Protein AF-0000000079912744 (afdb_homodimer)

Radius of gyration: 18.53 Å; Cα contacts (8 Å, |Δi|>4): 134; chains: 2; bounding box: 30×64×40 Å

pLDDT: mean 87.97, std 18.58, range [31.67, 98.81]

Solvent-accessible surface area (backbone atoms only — not comparable to full-atom values): 8428 Å² total; per-residue (Å²): 130,83,88,72,60,58,15,69,76,69,70,40,49,60,50,57,51,46,46,52,49,47,27,50,51,22,46,52,48,27,56,52,30,53,54,44,30,52,45,15,56,74,68,65,37,63,68,55,29,52,51,33,51,50,52,25,52,51,22,46,48,51,19,53,53,38,48,50,54,47,50,68,68,66,49,77,74,83,124,130,82,90,68,56,63,12,71,78,68,71,41,50,58,49,56,51,45,45,53,50,48,26,51,51,22,47,51,48,26,57,52,31,53,54,43,31,50,44,16,56,75,68,66,37,62,69,55,29,54,50,34,50,50,52,26,52,52,23,45,49,51,19,51,53,38,48,53,55,46,50,68,68,64,50,75,72,82,124

Nearest PDB structures (foldseek):
  8qhv-assembly1_0  TM=8.522E-01  e=2.609E+00  Synechocystis sp. PCC 6803
  6cnn-assembly1_A  TM=7.436E-01  e=1.924E+00  Homo sapiens
  6zw4-assembly1_A  TM=9.188E-01  e=3.760E+00  Nostoc punctiforme
  6zw6-assembly1_A  TM=5.575E-01  e=2.773E+00  Nostoc punctiforme
  8qhv-assembly1_0  TM=9.366E-01  e=2.335E+00  Synechocystis sp. PCC 6803

Structure (mmCIF, N/CA/C/O backbone):
data_AF-0000000079912744-model_v1
#
loop_
_entity.id
_entity.type
_entity.pdbx_description
1 polymer Ferritin
#
loop_
_atom_site.group_PDB
_atom_site.id
_atom_site.type_symbol
_atom_site.label_atom_id
_atom_site.label_alt_id
_atom_site.label_comp_id
_atom_site.label_asym_id
_atom_site.label_entity_id
_atom_site.label_seq_id
_atom_site.pdbx_PDB_ins_code
_atom_site.Cartn_x
_atom_site.Cartn_y
_atom_site.Cartn_z
_atom_site.occupancy
_atom_site.B_iso_or_equiv
_atom_site.auth_seq_id
_atom_site.auth_comp_id
_atom_site.auth_asym_id
_atom_site.auth_atom_id
_atom_site.pdbx_PDB_model_num
ATOM 1 N N . MET A 1 1 ? -10.516 5.578 25.094 1 31.75 1 MET A N 1
ATOM 2 C CA . MET A 1 1 ? -9.133 5.836 24.703 1 31.75 1 MET A CA 1
ATOM 3 C C . MET A 1 1 ? -9.055 7.008 23.734 1 31.75 1 MET A C 1
ATOM 5 O O . MET A 1 1 ? -9.758 7.023 22.719 1 31.75 1 MET A O 1
ATOM 9 N N . SER A 1 2 ? -8.906 8.297 24.078 1 34.12 2 SER A N 1
ATOM 10 C CA . SER A 1 2 ? -9.016 9.562 23.375 1 34.12 2 SER A CA 1
ATOM 11 C C . SER A 1 2 ? -8.289 9.516 22.031 1 34.12 2 SER A C 1
ATOM 13 O O . SER A 1 2 ? -7.152 9.047 21.953 1 34.12 2 SER A O 1
ATOM 15 N N . ASP A 1 3 ? -8.773 9.172 21 1 39.09 3 ASP A N 1
ATOM 16 C CA . ASP A 1 3 ? -8.453 9.148 19.578 1 39.09 3 ASP A CA 1
ATOM 17 C C . ASP A 1 3 ? -7.406 10.211 19.234 1 39.09 3 ASP A C 1
ATOM 19 O O . ASP A 1 3 ? -7.094 10.43 18.062 1 39.09 3 ASP A O 1
ATOM 23 N N . GLN A 1 4 ? -7.211 11.297 20.047 1 41.53 4 GLN A N 1
ATOM 24 C CA . GLN A 1 4 ? -6.535 12.586 20.109 1 41.53 4 GLN A CA 1
ATOM 25 C C . GLN A 1 4 ? -5.043 12.438 19.828 1 41.53 4 GLN A C 1
ATOM 27 O O . GLN A 1 4 ? -4.531 11.32 19.734 1 41.53 4 GLN A O 1
ATOM 32 N N . GLU A 1 5 ? -3.92 13.156 20.75 1 45.78 5 GLU A N 1
ATOM 33 C CA . GLU A 1 5 ? -2.797 14.094 20.734 1 45.78 5 GLU A CA 1
ATOM 34 C C . GLU A 1 5 ? -1.464 13.352 20.719 1 45.78 5 GLU A C 1
ATOM 36 O O . GLU A 1 5 ? -0.876 13.109 21.781 1 45.78 5 GLU A O 1
ATOM 41 N N . THR A 1 6 ? -1.546 12.164 20.016 1 51.44 6 THR A N 1
ATOM 42 C CA . THR A 1 6 ? -0.144 11.766 19.922 1 51.44 6 THR A CA 1
ATOM 43 C C . THR A 1 6 ? 0.746 12.984 19.688 1 51.44 6 THR A C 1
ATOM 45 O O . THR A 1 6 ? 1.963 12.914 19.875 1 51.44 6 THR A O 1
ATOM 48 N N . GLY A 1 7 ? 0.078 13.867 18.859 1 55.47 7 GLY A N 1
ATOM 49 C CA . GLY A 1 7 ? 0.812 15.117 18.734 1 55.47 7 GLY A CA 1
ATOM 50 C C . GLY A 1 7 ? 1.299 15.656 20.062 1 55.47 7 GLY A C 1
ATOM 51 O O . GLY A 1 7 ? 2.381 16.25 20.141 1 55.47 7 GLY A O 1
ATOM 52 N N . ALA A 1 8 ? 0.411 15.484 21.062 1 59.88 8 ALA A N 1
ATOM 53 C CA . ALA A 1 8 ? 0.779 16.109 22.328 1 59.88 8 ALA A CA 1
ATOM 54 C C . ALA A 1 8 ? 2.02 15.445 22.922 1 59.88 8 ALA A C 1
ATOM 56 O O . ALA A 1 8 ? 2.896 16.125 23.453 1 59.88 8 ALA A O 1
ATOM 57 N N . VAL A 1 9 ? 2.135 14.156 22.641 1 65.56 9 VAL A N 1
ATOM 58 C CA . VAL A 1 9 ? 3.24 13.461 23.297 1 65.56 9 VAL A CA 1
ATOM 59 C C . VAL A 1 9 ? 4.52 13.648 22.484 1 65.56 9 VAL A C 1
ATOM 61 O O . VAL A 1 9 ? 5.574 13.961 23.031 1 65.56 9 VAL A O 1
ATOM 64 N N . THR A 1 10 ? 4.32 13.734 21.188 1 71.75 10 THR A N 1
ATOM 65 C CA . THR A 1 10 ? 5.523 13.797 20.359 1 71.75 10 THR A CA 1
ATOM 66 C C . THR A 1 10 ? 5.699 15.195 19.781 1 71.75 10 THR A C 1
ATOM 68 O O . THR A 1 10 ? 6.758 15.516 19.234 1 71.75 10 THR A O 1
ATOM 71 N N . GLY A 1 11 ? 4.723 16.078 20.109 1 78.56 11 GLY A N 1
ATOM 72 C CA . GLY A 1 11 ? 4.777 17.391 19.469 1 78.56 11 GLY A CA 1
ATOM 73 C C . GLY A 1 11 ? 4.48 17.344 17.984 1 78.56 11 GLY A C 1
ATOM 74 O O . GLY A 1 11 ? 4.535 18.375 17.312 1 78.56 11 GLY A O 1
ATOM 75 N N . THR A 1 12 ? 4.316 16.188 17.453 1 84.12 12 THR A N 1
ATOM 76 C CA . THR A 1 12 ? 3.961 16.016 16.047 1 84.12 12 THR A CA 1
ATOM 77 C C . THR A 1 12 ? 2.445 15.969 15.867 1 84.12 12 THR A C 1
ATOM 79 O O . THR A 1 12 ? 1.764 15.195 16.547 1 84.12 12 THR A O 1
ATOM 82 N N . LYS A 1 13 ? 2.061 16.828 15.047 1 86.12 13 LYS A N 1
ATOM 83 C CA . LYS A 1 13 ? 0.625 16.859 14.781 1 86.12 13 LYS A CA 1
ATOM 84 C C . LYS A 1 13 ? 0.132 15.508 14.258 1 86.12 13 LYS A C 1
ATOM 86 O O . LYS A 1 13 ? 0.855 14.812 13.539 1 86.12 13 LYS A O 1
ATOM 91 N N . ASP A 1 14 ? -1.062 15.148 14.484 1 91.31 14 ASP A N 1
ATOM 92 C CA . ASP A 1 14 ? -1.667 13.883 14.078 1 91.31 14 ASP A CA 1
ATOM 93 C C . ASP A 1 14 ? -1.513 13.656 12.578 1 91.31 14 ASP A C 1
ATOM 95 O O . ASP A 1 14 ? -1.12 12.57 12.148 1 91.31 14 ASP A O 1
ATOM 99 N N . LYS A 1 15 ? -1.727 14.648 11.859 1 93.69 15 LYS A N 1
ATOM 100 C CA . LYS A 1 15 ? -1.666 14.508 10.414 1 93.69 15 LYS A CA 1
ATOM 101 C C . LYS A 1 15 ? -0.246 14.195 9.945 1 93.69 15 LYS A C 1
ATOM 103 O O . LYS A 1 15 ? -0.053 13.461 8.977 1 93.69 15 LYS A O 1
ATOM 108 N N . ASP A 1 16 ? 0.708 14.734 10.648 1 93.88 16 ASP A N 1
ATOM 109 C CA . ASP A 1 16 ? 2.09 14.461 10.266 1 93.88 16 ASP A CA 1
ATOM 110 C C . ASP A 1 16 ? 2.504 13.047 10.672 1 93.88 16 ASP A C 1
ATOM 112 O O . ASP A 1 16 ? 3.271 12.391 9.969 1 93.88 16 ASP A O 1
ATOM 116 N N . TYR A 1 17 ? 1.946 12.695 11.742 1 94 17 TYR A N 1
ATOM 117 C CA . TYR A 1 17 ? 2.18 11.32 12.148 1 94 17 TYR A CA 1
ATOM 118 C C . TYR A 1 17 ? 1.601 10.336 11.133 1 94 17 TYR A C 1
ATOM 120 O O . TYR A 1 17 ? 2.227 9.328 10.812 1 94 17 TYR A O 1
ATOM 128 N N . ASN A 1 18 ? 0.453 10.617 10.641 1 97.06 18 ASN A N 1
ATOM 129 C CA . ASN A 1 18 ? -0.165 9.789 9.602 1 97.06 18 ASN A CA 1
ATOM 130 C C . ASN A 1 18 ? 0.705 9.711 8.352 1 97.06 18 ASN A C 1
ATOM 132 O O . ASN A 1 18 ? 0.832 8.648 7.746 1 97.06 18 ASN A O 1
ATOM 136 N N . LEU A 1 19 ? 1.244 10.781 8.031 1 97.44 19 LEU A N 1
ATOM 137 C CA . LEU A 1 19 ? 2.102 10.836 6.848 1 97.44 19 LEU A CA 1
ATOM 138 C C . LEU A 1 19 ? 3.357 10 7.047 1 97.44 19 LEU A C 1
ATOM 140 O O . LEU A 1 19 ? 3.795 9.297 6.133 1 97.44 19 LEU A O 1
ATOM 144 N N . ILE A 1 20 ? 3.943 10.047 8.234 1 97.06 20 ILE A N 1
ATOM 145 C CA . ILE A 1 20 ? 5.109 9.234 8.555 1 97.06 20 ILE A CA 1
ATOM 146 C C . ILE A 1 20 ? 4.758 7.754 8.43 1 97.06 20 ILE A C 1
ATOM 148 O O . ILE A 1 20 ? 5.496 6.98 7.812 1 97.06 20 ILE A O 1
ATOM 152 N N . TRP A 1 21 ? 3.637 7.441 8.961 1 97.25 21 TRP A N 1
ATOM 153 C CA . TRP A 1 21 ? 3.178 6.059 8.875 1 97.25 21 TRP A CA 1
ATOM 154 C C . TRP A 1 21 ? 2.996 5.629 7.426 1 97.25 21 TRP A C 1
ATOM 156 O O . TRP A 1 21 ? 3.398 4.527 7.043 1 97.25 21 TRP A O 1
ATOM 166 N N . PHE A 1 22 ? 2.43 6.453 6.703 1 98.38 22 PHE A N 1
ATOM 167 C CA . PHE A 1 22 ? 2.191 6.137 5.297 1 98.38 22 PHE A CA 1
ATOM 168 C C . PHE A 1 22 ? 3.506 5.891 4.566 1 98.38 22 PHE A C 1
ATOM 170 O O . PHE A 1 22 ? 3.623 4.941 3.793 1 98.38 22 PHE A O 1
ATOM 177 N N . VAL A 1 23 ? 4.465 6.723 4.715 1 98.38 23 VAL A N 1
ATOM 178 C CA . VAL A 1 23 ? 5.762 6.59 4.062 1 98.38 23 VAL A CA 1
ATOM 179 C C . VAL A 1 23 ? 6.406 5.262 4.461 1 98.38 23 VAL A C 1
ATOM 181 O O . VAL A 1 23 ? 6.883 4.516 3.605 1 98.38 23 VAL A O 1
ATOM 184 N N . GLU A 1 24 ? 6.352 4.969 5.684 1 98.25 24 GLU A N 1
ATOM 185 C CA . GLU A 1 24 ? 6.902 3.705 6.16 1 98.25 24 GLU A CA 1
ATOM 186 C C . GLU A 1 24 ? 6.188 2.516 5.527 1 98.25 24 GLU A C 1
ATOM 188 O O . GLU A 1 24 ? 6.832 1.586 5.039 1 98.25 24 GLU A O 1
ATOM 193 N N . ALA A 1 25 ? 4.922 2.576 5.57 1 97.88 25 ALA A N 1
ATOM 194 C CA . ALA A 1 25 ? 4.125 1.488 5.008 1 97.88 25 ALA A CA 1
ATOM 195 C C . ALA A 1 25 ? 4.398 1.322 3.518 1 97.88 25 ALA A C 1
ATOM 197 O O . ALA A 1 25 ? 4.516 0.199 3.021 1 97.88 25 ALA A O 1
ATOM 198 N N . SER A 1 26 ? 4.438 2.404 2.766 1 98.38 26 SER A N 1
ATOM 199 C CA . SER A 1 26 ? 4.691 2.363 1.328 1 98.38 26 SER A CA 1
ATOM 200 C C . SER A 1 26 ? 6.035 1.711 1.022 1 98.38 26 SER A C 1
ATOM 202 O O . SER A 1 26 ? 6.121 0.825 0.17 1 98.38 26 SER A O 1
ATOM 204 N N . LEU A 1 27 ? 7.09 2.064 1.74 1 97.81 27 LEU A N 1
ATOM 205 C CA . LEU A 1 27 ? 8.438 1.55 1.509 1 97.81 27 LEU A CA 1
ATOM 206 C C . LEU A 1 27 ? 8.547 0.097 1.959 1 97.81 27 LEU A C 1
ATOM 208 O O . LEU A 1 27 ? 9.18 -0.721 1.283 1 97.81 27 LEU A O 1
ATOM 212 N N . SER A 1 28 ? 7.926 -0.23 3.039 1 98 28 SER A N 1
ATOM 213 C CA . SER A 1 28 ? 7.863 -1.614 3.498 1 98 28 SER A CA 1
ATOM 214 C C . SER A 1 28 ? 7.152 -2.502 2.482 1 98 28 SER A C 1
ATOM 216 O O . SER A 1 28 ? 7.586 -3.625 2.221 1 98 28 SER A O 1
ATOM 218 N N . ASN A 1 29 ? 6.09 -2 1.969 1 98.12 29 ASN A N 1
ATOM 219 C CA . ASN A 1 29 ? 5.355 -2.732 0.94 1 98.12 29 ASN A CA 1
ATOM 220 C C . ASN A 1 29 ? 6.223 -2.98 -0.292 1 98.12 29 ASN A C 1
ATOM 222 O O . ASN A 1 29 ? 6.227 -4.086 -0.84 1 98.12 29 ASN A O 1
ATOM 226 N N . ALA A 1 30 ? 6.949 -1.985 -0.751 1 98.06 30 ALA A N 1
ATOM 227 C CA . ALA A 1 30 ? 7.797 -2.115 -1.934 1 98.06 30 ALA A CA 1
ATOM 228 C C . ALA A 1 30 ? 8.836 -3.213 -1.743 1 98.06 30 ALA A C 1
ATOM 230 O O . ALA A 1 30 ? 9.086 -4.008 -2.652 1 98.06 30 ALA A O 1
ATOM 231 N N . LEU A 1 31 ? 9.398 -3.283 -0.548 1 97.62 31 LEU A N 1
ATOM 232 C CA . LEU A 1 31 ? 10.398 -4.297 -0.234 1 97.62 31 LEU A CA 1
ATOM 233 C C . LEU A 1 31 ? 9.781 -5.691 -0.233 1 97.62 31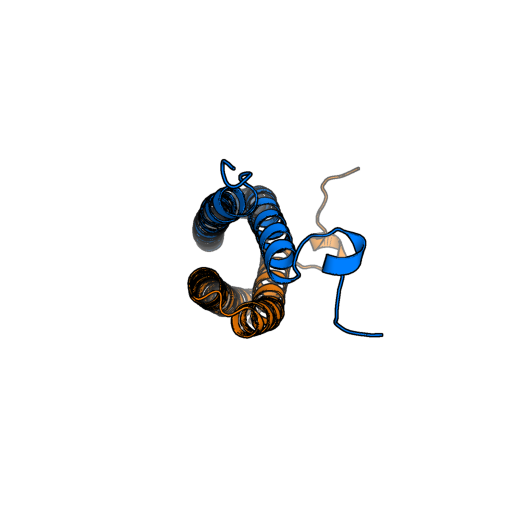 LEU A C 1
ATOM 235 O O . LEU A 1 31 ? 10.336 -6.625 -0.809 1 97.62 31 LEU A O 1
ATOM 239 N N . ARG A 1 32 ? 8.641 -5.816 0.352 1 97.69 32 ARG A N 1
ATOM 240 C CA . ARG A 1 32 ? 7.938 -7.098 0.392 1 97.69 32 ARG A CA 1
ATOM 241 C C . ARG A 1 32 ? 7.598 -7.578 -1.014 1 97.69 32 ARG A C 1
ATOM 243 O O . ARG A 1 32 ? 7.742 -8.766 -1.321 1 97.69 32 ARG A O 1
ATOM 250 N N . LEU A 1 33 ? 7.207 -6.676 -1.88 1 98.5 33 LEU A N 1
ATOM 251 C CA . LEU A 1 33 ? 6.781 -7.016 -3.232 1 98.5 33 LEU A CA 1
ATOM 252 C C . LEU A 1 33 ? 7.949 -7.551 -4.055 1 98.5 33 LEU A C 1
ATOM 254 O O . LEU A 1 33 ? 7.758 -8.367 -4.957 1 98.5 33 LEU A O 1
ATOM 258 N N . ASP A 1 34 ? 9.141 -7.176 -3.678 1 98 34 ASP A N 1
ATOM 259 C CA . ASP A 1 34 ? 10.305 -7.773 -4.32 1 98 34 ASP A CA 1
ATOM 260 C C . ASP A 1 34 ? 10.344 -9.281 -4.105 1 98 34 ASP A C 1
ATOM 262 O O . ASP A 1 34 ? 10.609 -10.047 -5.035 1 98 34 ASP A O 1
ATOM 266 N N . GLY A 1 35 ? 10.023 -9.656 -2.932 1 97.75 35 GLY A N 1
ATOM 267 C CA . GLY A 1 35 ? 9.969 -11.078 -2.637 1 97.75 35 GLY A CA 1
ATOM 268 C C . GLY A 1 35 ? 8.828 -11.781 -3.346 1 97.75 35 GLY A C 1
ATOM 269 O O . GLY A 1 35 ? 8.984 -12.914 -3.814 1 97.75 35 GLY A O 1
ATOM 270 N N . TYR A 1 36 ? 7.789 -11.094 -3.439 1 98.12 36 TYR A N 1
ATOM 271 C CA . TYR A 1 36 ? 6.645 -11.688 -4.125 1 98.12 36 TYR A CA 1
ATOM 272 C C . TYR A 1 36 ? 6.938 -11.875 -5.609 1 98.12 36 TYR A C 1
ATOM 274 O O . TYR A 1 36 ? 6.531 -12.883 -6.199 1 98.12 36 TYR A O 1
ATOM 282 N N . ILE A 1 37 ? 7.598 -10.883 -6.207 1 98.5 37 ILE A N 1
ATOM 283 C CA . ILE A 1 37 ? 7.965 -10.961 -7.617 1 98.5 37 ILE A CA 1
ATOM 284 C C . ILE A 1 37 ? 8.883 -12.156 -7.848 1 98.5 37 ILE A C 1
ATOM 286 O O . ILE A 1 37 ? 8.68 -12.93 -8.789 1 98.5 37 ILE A O 1
ATOM 290 N N . ARG A 1 38 ? 9.773 -12.422 -6.969 1 97.94 38 ARG A N 1
ATOM 291 C CA . ARG A 1 38 ? 10.688 -13.555 -7.078 1 97.94 38 ARG A CA 1
ATOM 292 C C . ARG A 1 38 ? 9.938 -14.883 -6.973 1 97.94 38 ARG A C 1
ATOM 294 O O . ARG A 1 38 ? 10.219 -15.812 -7.723 1 97.94 38 ARG A O 1
ATOM 301 N N . ASP A 1 39 ? 9.008 -14.93 -6.039 1 97.25 39 ASP A N 1
ATOM 302 C CA . ASP A 1 39 ? 8.195 -16.141 -5.906 1 97.25 39 ASP A CA 1
ATOM 303 C C . ASP A 1 39 ? 7.391 -16.406 -7.176 1 97.25 39 ASP A C 1
ATOM 305 O O . ASP A 1 39 ? 7.262 -17.547 -7.609 1 97.25 39 ASP A O 1
ATOM 309 N N . ALA A 1 40 ? 6.867 -15.375 -7.73 1 97.38 40 ALA A N 1
ATOM 310 C CA . ALA A 1 40 ? 6.102 -15.5 -8.969 1 97.38 40 ALA A CA 1
ATOM 311 C C . ALA A 1 40 ? 6.996 -15.938 -10.125 1 97.38 40 ALA A C 1
ATOM 313 O O . ALA A 1 40 ? 6.586 -16.734 -10.977 1 97.38 40 ALA A O 1
ATOM 314 N N . GLU A 1 41 ? 8.211 -15.367 -10.102 1 97.94 41 GLU A N 1
ATOM 315 C CA . GLU A 1 41 ? 9.18 -15.758 -11.125 1 97.94 41 GLU A CA 1
ATOM 316 C C . GLU A 1 41 ? 9.531 -17.234 -11.016 1 97.94 41 GLU A C 1
ATOM 318 O O . GLU A 1 41 ? 9.586 -17.938 -12.023 1 97.94 41 GLU A O 1
ATOM 323 N N . ARG A 1 42 ? 9.664 -17.688 -9.828 1 96.81 42 ARG A N 1
ATOM 324 C CA . ARG A 1 42 ? 9.984 -19.078 -9.594 1 96.81 42 ARG A CA 1
ATOM 325 C C . ARG A 1 42 ? 8.859 -19.984 -10.07 1 96.81 42 ARG A C 1
ATOM 327 O O . ARG A 1 42 ? 9.109 -21.094 -10.578 1 96.81 42 ARG A O 1
ATOM 334 N N . ALA A 1 43 ? 7.688 -19.531 -10.023 1 94.88 43 ALA A N 1
ATOM 335 C CA . ALA A 1 43 ? 6.52 -20.312 -10.406 1 94.88 43 ALA A CA 1
ATOM 336 C C . ALA A 1 43 ? 6.18 -20.109 -11.875 1 94.88 43 ALA A C 1
ATOM 338 O O . ALA A 1 43 ? 5.266 -20.75 -12.406 1 94.88 43 ALA A O 1
ATOM 339 N N . GLY A 1 44 ? 6.812 -19.156 -12.516 1 96.38 44 GLY A N 1
ATOM 340 C CA . GLY A 1 44 ? 6.555 -18.875 -13.914 1 96.38 44 GLY A CA 1
ATOM 341 C C . GLY A 1 44 ? 5.223 -18.188 -14.156 1 96.38 44 GLY A C 1
ATOM 342 O O . GLY A 1 44 ? 4.613 -18.359 -15.211 1 96.38 44 GLY A O 1
ATOM 343 N N . ASP A 1 45 ? 4.691 -17.562 -13.172 1 96.5 45 ASP A N 1
ATOM 344 C CA . ASP A 1 45 ? 3.414 -16.859 -13.273 1 96.5 45 ASP A CA 1
ATOM 345 C C . ASP A 1 45 ? 3.605 -15.43 -13.766 1 96.5 45 ASP A C 1
ATOM 347 O O . ASP A 1 45 ? 3.66 -14.5 -12.961 1 96.5 45 ASP A O 1
ATOM 351 N N . THR A 1 46 ? 3.559 -15.195 -15.016 1 97.88 46 THR A N 1
ATOM 352 C CA . THR A 1 46 ? 3.877 -13.914 -15.641 1 97.88 46 THR A CA 1
ATOM 353 C C . THR A 1 46 ? 2.842 -12.859 -15.266 1 97.88 46 THR A C 1
ATOM 355 O O . THR A 1 46 ? 3.18 -11.68 -15.094 1 97.88 46 THR A O 1
ATOM 358 N N . GLU A 1 47 ? 1.649 -13.336 -15.102 1 97.56 47 GLU A N 1
ATOM 359 C CA . GLU A 1 47 ? 0.594 -12.398 -14.727 1 97.56 47 GLU A CA 1
ATOM 360 C C . GLU A 1 47 ? 0.842 -11.812 -13.336 1 97.56 47 GLU A C 1
ATOM 362 O O . GLU A 1 47 ? 0.712 -10.609 -13.133 1 97.56 47 GLU A O 1
ATOM 367 N N . LEU A 1 48 ? 1.23 -12.633 -12.461 1 97.56 48 LEU A N 1
ATOM 368 C CA . LEU A 1 48 ? 1.506 -12.18 -11.102 1 97.56 48 LEU A CA 1
ATOM 369 C C . LEU A 1 48 ? 2.775 -11.336 -11.055 1 97.56 48 LEU A C 1
ATOM 371 O O . LEU A 1 48 ? 2.869 -10.391 -10.266 1 97.56 48 LEU A O 1
ATOM 375 N N . ILE A 1 49 ? 3.773 -11.695 -11.867 1 98.62 49 ILE A N 1
ATOM 376 C CA . ILE A 1 49 ? 4.988 -10.891 -11.953 1 98.62 49 ILE A CA 1
ATOM 377 C C . ILE A 1 49 ? 4.637 -9.461 -12.336 1 98.62 49 ILE A C 1
ATOM 379 O O . ILE A 1 49 ? 5.035 -8.508 -11.648 1 98.62 49 ILE A O 1
ATOM 383 N N . ASP A 1 50 ? 3.855 -9.32 -13.336 1 98.62 50 ASP A N 1
ATOM 384 C CA . ASP A 1 50 ? 3.486 -7.996 -13.828 1 98.62 50 ASP A CA 1
ATOM 385 C C . ASP A 1 50 ? 2.682 -7.227 -12.781 1 98.62 50 ASP A C 1
ATOM 387 O O . ASP A 1 50 ? 2.902 -6.031 -12.57 1 98.62 50 ASP A O 1
ATOM 391 N N . PHE A 1 51 ? 1.797 -7.957 -12.195 1 98.69 51 PHE A N 1
ATOM 392 C CA . PHE A 1 51 ? 0.942 -7.352 -11.18 1 98.69 51 PHE A CA 1
ATOM 393 C C . PHE A 1 51 ? 1.774 -6.801 -10.031 1 98.69 51 PHE A C 1
ATOM 395 O O . PHE A 1 51 ? 1.63 -5.637 -9.648 1 98.69 51 PHE A O 1
ATOM 402 N N . PHE A 1 52 ? 2.699 -7.527 -9.555 1 98.81 52 PHE A N 1
ATOM 403 C CA . PHE A 1 52 ? 3.475 -7.117 -8.391 1 98.81 52 PHE A CA 1
ATOM 404 C C . PHE A 1 52 ? 4.488 -6.043 -8.766 1 98.81 52 PHE A C 1
ATOM 406 O O . PHE A 1 52 ? 4.797 -5.168 -7.957 1 98.81 52 PHE A O 1
ATOM 413 N N . GLN A 1 53 ? 4.941 -6.078 -10.008 1 98.75 53 GLN A N 1
ATOM 414 C CA . GLN A 1 53 ? 5.855 -5.031 -10.453 1 98.75 53 GLN A CA 1
ATOM 415 C C . GLN A 1 53 ? 5.16 -3.676 -10.492 1 98.75 53 GLN A C 1
ATOM 417 O O . GLN A 1 53 ? 5.734 -2.666 -10.07 1 98.75 53 GLN A O 1
ATOM 422 N N . ARG A 1 54 ? 3.99 -3.703 -10.914 1 98.38 54 ARG A N 1
ATOM 423 C CA . ARG A 1 54 ? 3.219 -2.465 -10.93 1 98.38 54 ARG A CA 1
ATOM 424 C C . ARG A 1 54 ? 2.916 -1.993 -9.508 1 98.38 54 ARG A C 1
ATOM 426 O O . ARG A 1 54 ? 3.057 -0.809 -9.203 1 98.38 54 ARG A O 1
ATOM 433 N N . ALA A 1 55 ? 2.525 -2.92 -8.781 1 98.56 55 ALA A N 1
ATOM 434 C CA . ALA A 1 55 ? 2.227 -2.582 -7.395 1 98.56 55 ALA A CA 1
ATOM 435 C C . ALA A 1 55 ? 3.455 -2.012 -6.691 1 98.56 55 ALA A C 1
ATOM 437 O O . ALA A 1 55 ? 3.344 -1.079 -5.891 1 98.56 55 ALA A O 1
ATOM 438 N N . LYS A 1 56 ? 4.57 -2.533 -6.977 1 98.69 56 LYS A N 1
ATOM 439 C CA . LYS A 1 56 ? 5.824 -2.062 -6.391 1 98.69 56 LYS A CA 1
ATOM 440 C C . LYS A 1 56 ? 6.141 -0.64 -6.844 1 98.69 56 LYS A C 1
ATOM 442 O O . LYS A 1 56 ? 6.527 0.204 -6.035 1 98.69 56 LYS A O 1
ATOM 447 N N . ALA A 1 57 ? 5.973 -0.373 -8.078 1 98.25 57 ALA A N 1
ATOM 448 C CA . ALA A 1 57 ? 6.211 0.963 -8.617 1 98.25 57 ALA A CA 1
ATOM 449 C C . ALA A 1 57 ? 5.301 1.992 -7.953 1 98.25 57 ALA A C 1
ATOM 451 O O . ALA A 1 57 ? 5.738 3.09 -7.605 1 98.25 57 ALA A O 1
ATOM 452 N N . VAL A 1 58 ? 4.062 1.59 -7.758 1 98.06 58 VAL A N 1
ATOM 453 C CA . VAL A 1 58 ? 3.082 2.473 -7.137 1 98.06 58 VAL A CA 1
ATOM 454 C C . VAL A 1 58 ? 3.475 2.738 -5.684 1 98.06 58 VAL A C 1
ATOM 456 O O . VAL A 1 58 ? 3.398 3.875 -5.211 1 98.06 58 VAL A O 1
ATOM 459 N N . SER A 1 59 ? 3.908 1.731 -4.992 1 98.44 59 SER A N 1
ATOM 460 C CA . SER A 1 59 ? 4.328 1.879 -3.6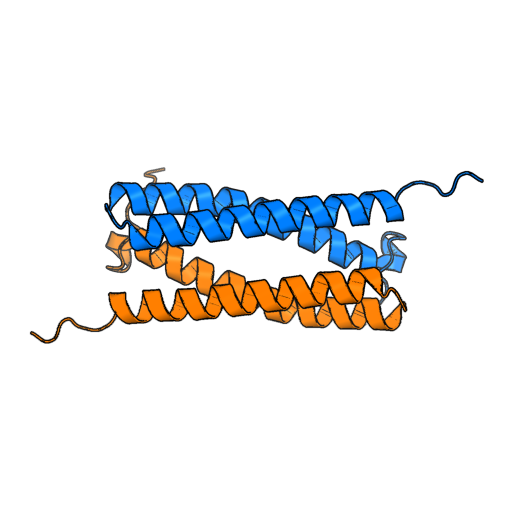02 1 98.44 59 SER A CA 1
ATOM 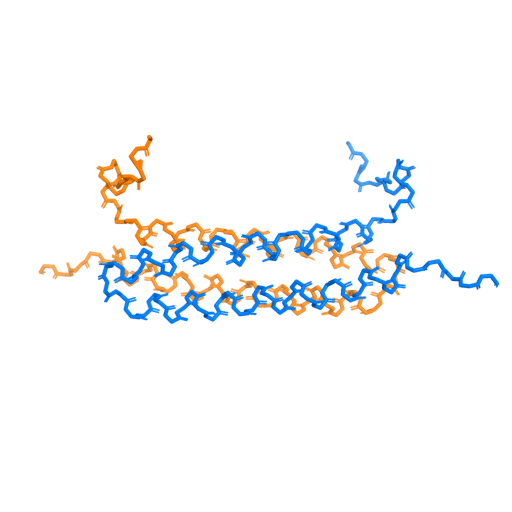461 C C . SER A 1 59 ? 5.543 2.795 -3.484 1 98.44 59 SER A C 1
ATOM 463 O O . SER A 1 59 ? 5.586 3.666 -2.613 1 98.44 59 SER A O 1
ATOM 465 N N . LEU A 1 60 ? 6.547 2.59 -4.367 1 98.19 60 LEU A N 1
ATOM 466 C CA . LEU A 1 60 ? 7.738 3.432 -4.371 1 98.19 60 LEU A CA 1
ATOM 467 C C . LEU A 1 60 ? 7.375 4.887 -4.652 1 98.19 60 LEU A C 1
ATOM 469 O O . LEU A 1 60 ? 7.855 5.793 -3.971 1 98.19 60 LEU A O 1
ATOM 473 N N . LYS A 1 61 ? 6.535 5.035 -5.539 1 97.94 61 LYS A N 1
ATOM 474 C CA . LYS A 1 61 ? 6.113 6.383 -5.902 1 97.94 61 LYS A CA 1
ATOM 475 C C . LYS A 1 61 ? 5.379 7.059 -4.746 1 97.94 61 LYS A C 1
ATOM 477 O O . LYS A 1 61 ? 5.66 8.211 -4.41 1 97.94 61 LYS A O 1
ATOM 482 N N . GLY A 1 62 ? 4.461 6.348 -4.16 1 98.25 62 GLY A N 1
ATOM 483 C CA . GLY A 1 62 ? 3.771 6.879 -2.992 1 98.25 62 GLY A CA 1
ATOM 484 C C . GLY A 1 62 ? 4.715 7.242 -1.859 1 98.25 62 GLY A C 1
ATOM 485 O O . GLY A 1 62 ? 4.574 8.305 -1.246 1 98.25 62 GLY A O 1
ATOM 486 N N . GLY A 1 63 ? 5.668 6.426 -1.631 1 98.5 63 GLY A N 1
ATOM 487 C CA . GLY A 1 63 ? 6.656 6.695 -0.599 1 98.5 63 GLY A CA 1
ATOM 488 C C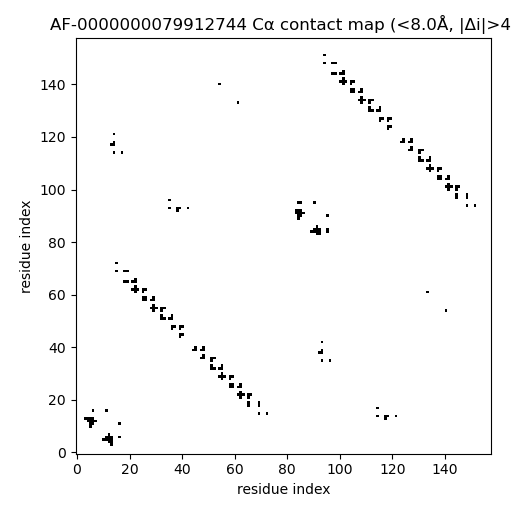 . GLY A 1 63 ? 7.48 7.938 -0.873 1 98.5 63 GLY A C 1
ATOM 489 O O . GLY A 1 63 ? 7.719 8.742 0.031 1 98.5 63 GLY A O 1
ATOM 490 N N . GLU A 1 64 ? 7.855 8.062 -2.117 1 98 64 GLU A N 1
ATOM 491 C CA . GLU A 1 64 ? 8.672 9.203 -2.502 1 98 64 GLU A CA 1
ATOM 492 C C . GLU A 1 64 ? 7.887 10.508 -2.396 1 98 64 GLU A C 1
ATOM 494 O O . GLU A 1 64 ? 8.383 11.5 -1.865 1 98 64 GLU A O 1
ATOM 499 N N . LEU A 1 65 ? 6.715 10.477 -2.822 1 98.12 65 LEU A N 1
ATOM 500 C CA . LEU A 1 65 ? 5.855 11.648 -2.691 1 98.12 65 LEU A CA 1
ATOM 501 C C . LEU A 1 65 ? 5.602 11.984 -1.225 1 98.12 65 LEU A C 1
ATOM 503 O O . LEU A 1 65 ? 5.664 13.148 -0.826 1 98.12 65 LEU A O 1
ATOM 507 N N . GLY A 1 66 ? 5.375 10.969 -0.486 1 98.25 66 GLY A N 1
ATOM 508 C CA . GLY A 1 66 ? 5.176 11.164 0.941 1 98.25 66 GLY A CA 1
ATOM 509 C C . GLY A 1 66 ? 6.383 11.758 1.641 1 98.25 66 GLY A C 1
ATOM 510 O O . GLY A 1 66 ? 6.242 12.617 2.51 1 98.25 66 GLY A O 1
ATOM 511 N N . LYS A 1 67 ? 7.531 11.32 1.202 1 97.75 67 LYS A N 1
ATOM 512 C CA . LYS A 1 67 ? 8.766 11.867 1.767 1 97.75 67 LYS A CA 1
ATOM 513 C C . LYS A 1 67 ? 8.891 13.359 1.475 1 97.75 67 LYS A C 1
ATOM 515 O O . LYS A 1 67 ? 9.336 14.125 2.328 1 97.75 67 LYS A O 1
ATOM 520 N N . GLY A 1 68 ? 8.562 13.727 0.347 1 96.81 68 GLY A N 1
ATOM 521 C CA . GLY A 1 68 ? 8.578 15.141 0 1 96.81 68 GLY A CA 1
ATOM 522 C C . GLY A 1 68 ? 7.637 15.969 0.851 1 96.81 68 GLY A C 1
ATOM 523 O O . GLY A 1 68 ? 8.008 17.031 1.339 1 96.81 68 GLY A O 1
ATOM 524 N N . LEU A 1 69 ? 6.473 15.5 1.054 1 97 69 LEU A N 1
ATOM 525 C CA . LEU A 1 69 ? 5.484 16.188 1.881 1 97 69 LEU A CA 1
ATOM 526 C C . LEU A 1 69 ? 5.965 16.297 3.324 1 97 69 LEU A C 1
ATOM 528 O O . LEU A 1 69 ? 5.816 17.344 3.957 1 97 69 LEU A O 1
ATOM 532 N N . LEU A 1 70 ? 6.551 15.273 3.723 1 95 70 LEU A N 1
ATOM 533 C CA . LEU A 1 70 ? 7.07 15.242 5.086 1 95 70 LEU A CA 1
ATOM 534 C C . LEU A 1 70 ? 8.195 16.25 5.266 1 95 70 LEU A C 1
ATOM 536 O O . LEU A 1 70 ? 8.242 16.969 6.266 1 95 70 LEU A O 1
ATOM 540 N N . ALA A 1 71 ? 9.109 16.281 4.27 1 94.69 71 ALA A N 1
ATOM 541 C CA . ALA A 1 71 ? 10.227 17.219 4.316 1 94.69 71 ALA A CA 1
ATOM 542 C C . ALA A 1 71 ? 9.742 18.656 4.383 1 94.69 71 ALA A C 1
ATOM 544 O O . ALA A 1 71 ? 10.289 19.469 5.129 1 94.69 71 ALA A O 1
ATOM 545 N N . ALA A 1 72 ? 8.695 18.953 3.746 1 92.94 72 ALA A N 1
ATOM 546 C CA . ALA A 1 72 ? 8.141 20.297 3.697 1 92.94 72 ALA A CA 1
ATOM 547 C C . ALA A 1 72 ? 7.5 20.688 5.031 1 92.94 72 ALA A C 1
ATOM 549 O O . ALA A 1 72 ? 7.465 21.859 5.398 1 92.94 72 ALA A O 1
ATOM 550 N N . ARG A 1 73 ? 7.129 19.734 5.793 1 89.81 73 ARG A N 1
ATOM 551 C CA . ARG A 1 73 ? 6.395 19.984 7.023 1 89.81 73 ARG A CA 1
ATOM 552 C C . ARG A 1 73 ? 7.324 19.953 8.234 1 89.81 73 ARG A C 1
ATOM 554 O O . ARG A 1 73 ? 7.043 20.594 9.25 1 89.81 73 ARG A O 1
ATOM 561 N N . LEU A 1 74 ? 8.312 19.219 8.055 1 83 74 LEU A N 1
ATOM 562 C CA . LEU A 1 74 ? 9.25 19.125 9.164 1 83 74 LEU A CA 1
ATOM 563 C C . LEU A 1 74 ? 10.359 20.156 9.039 1 83 74 LEU A C 1
ATOM 565 O O . LEU A 1 74 ? 11.125 20.375 9.977 1 83 74 LEU A O 1
ATOM 569 N N . ALA A 1 75 ? 10.602 20.688 7.828 1 74.88 75 ALA A N 1
ATOM 570 C CA . ALA A 1 75 ? 11.625 21.703 7.645 1 74.88 75 ALA A CA 1
ATOM 571 C C . ALA A 1 75 ? 11.375 22.906 8.547 1 74.88 75 ALA A C 1
ATOM 573 O O . ALA A 1 75 ? 10.242 23.375 8.672 1 74.88 75 ALA A O 1
ATOM 574 N N . PRO A 1 76 ? 12.312 23.203 9.539 1 65.38 76 PRO A N 1
ATOM 575 C CA . PRO A 1 76 ? 12.219 24.406 10.375 1 65.38 76 PRO A CA 1
ATOM 576 C C . PRO A 1 76 ? 11.922 25.672 9.57 1 65.38 76 PRO A C 1
ATOM 578 O O . PRO A 1 76 ? 12.336 25.781 8.414 1 65.38 76 PRO A O 1
ATOM 581 N N . LYS A 1 77 ? 10.609 26.281 9.617 1 56.44 77 LYS A N 1
ATOM 582 C CA . LYS A 1 77 ? 10.375 27.625 9.078 1 56.44 77 LYS A CA 1
ATOM 583 C C . LYS A 1 77 ? 11.547 28.547 9.375 1 56.44 77 LYS A C 1
ATOM 585 O O . LYS A 1 77 ? 12.094 28.531 10.484 1 56.44 77 LYS A O 1
ATOM 590 N N . ASP A 1 78 ? 12.492 28.812 8.453 1 51.94 78 ASP A N 1
ATOM 591 C CA . ASP A 1 78 ? 13.422 29.906 8.727 1 51.94 78 ASP A CA 1
ATOM 592 C C . ASP A 1 78 ? 12.773 30.984 9.578 1 51.94 78 ASP A C 1
ATOM 594 O O . ASP A 1 78 ? 11.695 31.5 9.242 1 51.94 78 ASP A O 1
ATOM 598 N N . SER A 1 79 ? 12.844 31.047 10.891 1 38.31 79 SER A N 1
ATOM 599 C CA . SER A 1 79 ? 12.703 32.312 11.562 1 38.31 79 SER A CA 1
ATOM 600 C C . SER A 1 79 ? 13.391 33.438 10.789 1 38.31 79 SER A C 1
ATOM 602 O O . SER A 1 79 ? 14.484 33.25 10.25 1 38.31 79 SER A O 1
ATOM 604 N N . MET B 1 1 ? 16.984 -21.609 8.75 1 31.67 1 MET B N 1
ATOM 605 C CA . MET B 1 1 ? 15.539 -21.453 8.758 1 31.67 1 MET B CA 1
ATOM 606 C C . MET B 1 1 ? 14.969 -21.578 7.348 1 31.67 1 MET B C 1
ATOM 608 O O . MET B 1 1 ? 15.406 -20.875 6.43 1 31.67 1 MET B O 1
ATOM 612 N N . SER B 1 2 ? 14.617 -22.734 6.773 1 33.09 2 SER B N 1
ATOM 613 C CA . SER B 1 2 ? 14.219 -23.125 5.426 1 33.09 2 SER B CA 1
ATOM 614 C C . SER B 1 2 ? 13.188 -22.141 4.859 1 33.09 2 SER B C 1
ATOM 616 O O . SER B 1 2 ? 12.266 -21.734 5.57 1 33.09 2 SER B O 1
ATOM 618 N N . ASP B 1 3 ? 13.469 -21.141 4.25 1 39.75 3 ASP B N 1
ATOM 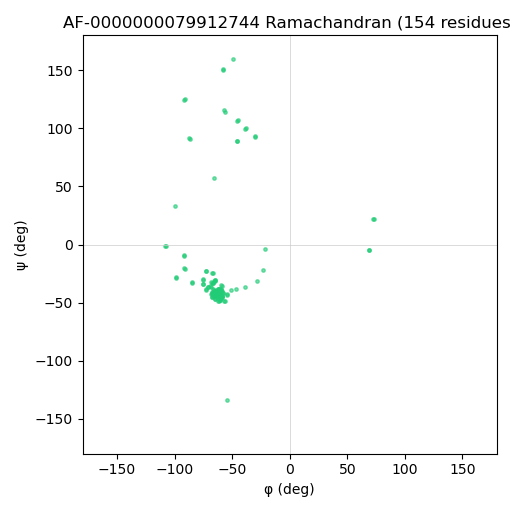619 C CA . ASP B 1 3 ? 12.75 -20.188 3.414 1 39.75 3 ASP B CA 1
ATOM 620 C C . ASP B 1 3 ? 11.469 -20.812 2.852 1 39.75 3 ASP B C 1
ATOM 622 O O . ASP B 1 3 ? 10.984 -20.391 1.799 1 39.75 3 ASP B O 1
ATOM 626 N N . GLN B 1 4 ? 11.133 -22.109 3.066 1 41.09 4 GLN B N 1
ATOM 627 C CA . GLN B 1 4 ? 10.273 -23.234 2.697 1 41.09 4 GLN B CA 1
ATOM 628 C C . GLN B 1 4 ? 8.805 -22.812 2.668 1 41.09 4 GLN B C 1
ATOM 630 O O . GLN B 1 4 ? 8.422 -21.828 3.297 1 41.09 4 GLN B O 1
ATOM 635 N N . GLU B 1 5 ? 7.793 -23.578 1.919 1 47.81 5 GLU B N 1
ATOM 636 C CA . GLU B 1 5 ? 6.52 -23.781 1.226 1 47.81 5 GLU B CA 1
ATOM 637 C C . GLU B 1 5 ? 5.344 -23.672 2.189 1 47.81 5 GLU B C 1
ATOM 639 O O . GLU B 1 5 ? 5.086 -24.578 2.971 1 47.81 5 GLU B O 1
ATOM 644 N N . THR B 1 6 ? 5.297 -22.516 2.818 1 51.94 6 THR B N 1
ATOM 645 C CA . THR B 1 6 ? 3.99 -22.391 3.453 1 51.94 6 THR B CA 1
ATOM 646 C C . THR B 1 6 ? 2.936 -23.172 2.668 1 51.94 6 THR B C 1
ATOM 648 O O . THR B 1 6 ? 1.844 -23.422 3.176 1 51.94 6 THR B O 1
ATOM 651 N N . GLY B 1 7 ? 3.258 -23.172 1.346 1 56.28 7 GLY B N 1
ATOM 652 C CA . GLY B 1 7 ? 2.365 -23.984 0.545 1 56.28 7 GLY B CA 1
ATOM 653 C C . GLY B 1 7 ? 2.18 -25.391 1.103 1 56.28 7 GLY B C 1
ATOM 654 O O . GLY B 1 7 ? 1.088 -25.953 1.023 1 56.28 7 GLY B O 1
ATOM 655 N N . ALA B 1 8 ? 3.264 -25.938 1.596 1 59.81 8 ALA B N 1
ATOM 656 C CA . ALA B 1 8 ? 3.146 -27.328 2.014 1 59.81 8 ALA B CA 1
ATOM 657 C C . ALA B 1 8 ? 2.18 -27.469 3.184 1 59.81 8 ALA B C 1
ATOM 659 O O . ALA B 1 8 ? 1.394 -28.422 3.236 1 59.81 8 ALA B O 1
ATOM 660 N N . VAL B 1 9 ? 2.137 -26.453 3.986 1 65.06 9 VAL B N 1
ATOM 661 C CA . VAL B 1 9 ? 1.314 -26.594 5.184 1 65.06 9 VAL B CA 1
ATOM 662 C C . VAL B 1 9 ? -0.137 -26.25 4.855 1 65.06 9 VAL B C 1
ATOM 664 O O . VAL B 1 9 ? -1.055 -26.984 5.238 1 65.06 9 VAL B O 1
ATOM 667 N N . THR B 1 10 ? -0.273 -25.344 3.965 1 71.69 10 THR B N 1
ATOM 668 C CA . THR B 1 10 ? -1.638 -24.906 3.701 1 71.69 10 THR B CA 1
ATOM 669 C C . THR B 1 10 ? -2.119 -25.422 2.346 1 71.69 10 THR B C 1
ATOM 671 O O . THR B 1 10 ? -3.309 -25.328 2.031 1 71.69 10 THR B O 1
ATOM 674 N N . GLY B 1 11 ? -1.215 -26.156 1.635 1 78.44 11 GLY B N 1
ATOM 675 C CA . GLY B 1 11 ? -1.58 -26.547 0.283 1 78.44 11 GLY B CA 1
ATOM 676 C C . GLY B 1 11 ? -1.65 -25.375 -0.681 1 78.44 11 GLY B C 1
ATOM 677 O O . GLY B 1 11 ? -2 -25.547 -1.85 1 78.44 11 GLY B O 1
ATOM 678 N N . THR B 1 12 ? -1.479 -24.219 -0.217 1 83.88 12 THR B N 1
ATOM 679 C CA . THR B 1 12 ? -1.462 -23.016 -1.047 1 83.88 12 THR B CA 1
ATOM 680 C C . THR B 1 12 ? -0.039 -22.688 -1.486 1 83.88 12 THR B C 1
ATOM 682 O O . THR B 1 12 ? 0.871 -22.609 -0.659 1 83.88 12 THR B O 1
ATOM 685 N N . LYS B 1 13 ? 0.047 -22.609 -2.74 1 86.25 13 LYS B N 1
ATOM 686 C CA . LYS B 1 13 ? 1.357 -22.266 -3.285 1 86.25 13 LYS B CA 1
ATOM 687 C C . LYS B 1 13 ? 1.85 -20.938 -2.738 1 86.25 13 LYS B C 1
ATOM 689 O O . LYS B 1 13 ? 1.053 -20.016 -2.494 1 86.25 13 LYS B O 1
ATOM 694 N N . ASP B 1 14 ? 3.082 -20.719 -2.607 1 91.12 14 ASP B N 1
ATOM 695 C CA . ASP B 1 14 ? 3.707 -19.516 -2.066 1 91.12 14 ASP B CA 1
ATOM 696 C C . ASP B 1 14 ? 3.219 -18.266 -2.799 1 91.12 14 ASP B C 1
ATOM 698 O O . ASP B 1 14 ? 2.859 -17.266 -2.166 1 91.12 14 ASP B O 1
ATOM 702 N N . LYS B 1 15 ? 3.146 -18.359 -4.031 1 93.69 15 LYS B N 1
ATOM 703 C CA . LYS B 1 15 ? 2.752 -17.188 -4.812 1 93.69 15 LYS B CA 1
ATOM 704 C C . LYS B 1 15 ? 1.306 -16.797 -4.523 1 93.69 15 LYS B C 1
ATOM 706 O O . LYS B 1 15 ? 0.96 -15.617 -4.547 1 93.69 15 LYS B O 1
ATOM 711 N N . ASP B 1 16 ? 0.503 -17.781 -4.25 1 93.94 16 ASP B N 1
ATOM 712 C CA . ASP B 1 16 ? -0.892 -17.469 -3.947 1 93.94 16 ASP B CA 1
ATOM 713 C C . ASP B 1 16 ? -1.034 -16.891 -2.543 1 93.94 16 ASP B C 1
ATOM 715 O O . ASP B 1 16 ? -1.876 -16.016 -2.309 1 93.94 16 ASP B O 1
ATOM 719 N N . TYR B 1 17 ? -0.214 -17.391 -1.753 1 94 17 TYR B N 1
ATOM 720 C CA . TYR B 1 17 ? -0.183 -16.812 -0.413 1 94 17 TYR B CA 1
ATOM 721 C C . TYR B 1 17 ? 0.238 -15.344 -0.458 1 94 17 TYR B C 1
ATOM 723 O O . TYR B 1 17 ? -0.329 -14.508 0.249 1 94 17 TYR B O 1
ATOM 731 N N . ASN B 1 18 ? 1.192 -15.031 -1.261 1 97.06 18 ASN B N 1
ATOM 732 C CA . ASN B 1 18 ? 1.628 -13.648 -1.439 1 97.06 18 ASN B CA 1
ATOM 733 C C . ASN B 1 18 ? 0.493 -12.766 -1.945 1 97.06 18 ASN B C 1
ATOM 735 O O . ASN B 1 18 ? 0.341 -11.625 -1.498 1 97.06 18 ASN B O 1
ATOM 739 N N . LEU B 1 19 ? -0.233 -13.289 -2.814 1 97.44 19 LEU B N 1
ATOM 740 C CA . LEU B 1 19 ? -1.352 -12.547 -3.381 1 97.44 19 LEU B CA 1
ATOM 741 C C . LEU B 1 19 ? -2.42 -12.281 -2.324 1 97.44 19 LEU B C 1
ATOM 743 O O . LEU B 1 19 ? -2.99 -11.195 -2.268 1 97.44 19 LEU B O 1
ATOM 747 N N . ILE B 1 20 ? -2.701 -13.266 -1.487 1 97.06 20 ILE B N 1
ATOM 748 C CA . ILE B 1 20 ? -3.66 -13.102 -0.4 1 97.06 20 ILE B CA 1
ATOM 749 C C . ILE B 1 20 ? -3.188 -12 0.542 1 97.06 20 ILE B C 1
ATOM 751 O O . ILE B 1 20 ? -3.967 -11.117 0.913 1 97.06 20 ILE B O 1
ATOM 755 N N . TRP B 1 21 ? -1.955 -12.047 0.842 1 97.31 21 TRP B N 1
ATOM 756 C CA . TRP B 1 21 ? -1.383 -11.031 1.712 1 97.31 21 TRP B CA 1
ATOM 757 C C . TRP B 1 21 ? -1.515 -9.641 1.087 1 97.31 21 TRP B C 1
ATOM 759 O O . TRP B 1 21 ? -1.873 -8.68 1.768 1 97.31 21 TRP B O 1
ATOM 769 N N . PHE B 1 22 ? -1.237 -9.594 -0.119 1 98.38 22 PHE B N 1
ATOM 770 C CA . PHE B 1 22 ? -1.312 -8.312 -0.811 1 98.38 22 PHE B CA 1
ATOM 771 C C . PHE B 1 22 ? -2.729 -7.754 -0.764 1 98.38 22 PHE B C 1
ATOM 773 O O . PHE B 1 22 ? -2.924 -6.562 -0.507 1 98.38 22 PHE B O 1
ATOM 780 N N . VAL B 1 23 ? -3.693 -8.516 -1.054 1 98.38 23 VAL B N 1
ATOM 781 C CA . VAL B 1 23 ? -5.09 -8.086 -1.045 1 98.38 23 VAL B CA 1
ATOM 782 C C . VAL B 1 23 ? -5.469 -7.59 0.347 1 98.38 23 VAL B C 1
ATOM 784 O O . VAL B 1 23 ? -6.051 -6.512 0.49 1 98.38 23 VAL B O 1
ATOM 787 N N . GLU B 1 24 ? -5.074 -8.297 1.31 1 98.25 24 GLU B N 1
ATOM 788 C CA . GLU B 1 24 ? -5.344 -7.887 2.684 1 98.25 24 GLU B CA 1
ATOM 789 C C . GLU B 1 24 ? -4.676 -6.551 3.006 1 98.25 24 GLU B C 1
ATOM 791 O O . GLU B 1 24 ? -5.312 -5.648 3.555 1 98.25 24 GLU B O 1
ATOM 796 N N . ALA B 1 25 ? -3.465 -6.484 2.676 1 97.88 25 ALA B N 1
ATOM 797 C CA . ALA B 1 25 ? -2.709 -5.262 2.941 1 97.88 25 ALA B CA 1
ATOM 798 C C . ALA B 1 25 ? -3.316 -4.07 2.205 1 97.88 25 ALA B C 1
ATOM 800 O O . ALA B 1 25 ? -3.424 -2.979 2.766 1 97.88 25 ALA B O 1
ATOM 801 N N . SER B 1 26 ? -3.662 -4.227 0.943 1 98.38 26 SER B N 1
ATOM 802 C CA . SER B 1 26 ? -4.246 -3.154 0.145 1 98.38 26 SER B CA 1
ATOM 803 C C . SER B 1 26 ? -5.543 -2.648 0.768 1 98.38 26 SER B C 1
ATOM 805 O O . SER B 1 26 ? -5.734 -1.439 0.919 1 98.38 26 SER B O 1
ATOM 807 N N . LEU B 1 27 ? -6.414 -3.529 1.211 1 97.88 27 LEU B N 1
ATOM 808 C CA . LEU B 1 27 ? -7.707 -3.168 1.779 1 97.88 27 LEU B CA 1
ATOM 809 C C . LEU B 1 27 ? -7.543 -2.562 3.168 1 97.88 27 LEU B C 1
ATOM 811 O O . LEU B 1 27 ? -8.227 -1.594 3.514 1 97.88 27 LEU B O 1
ATOM 815 N N . SER B 1 28 ? -6.648 -3.082 3.924 1 98 28 SER B N 1
ATOM 816 C CA . SER B 1 28 ? -6.324 -2.51 5.227 1 98 28 SER B CA 1
ATOM 817 C C . SER B 1 28 ? -5.785 -1.09 5.086 1 98 28 SER B C 1
ATOM 819 O O . SER B 1 28 ? -6.137 -0.205 5.867 1 98 28 SER B O 1
ATOM 821 N N . ASN B 1 29 ? -4.941 -0.925 4.133 1 98.06 29 ASN B N 1
ATOM 822 C CA . ASN B 1 29 ? -4.406 0.405 3.859 1 98.06 29 ASN B CA 1
ATOM 823 C C . ASN B 1 29 ? -5.516 1.39 3.494 1 98.06 29 ASN B C 1
ATOM 825 O O . ASN B 1 29 ? -5.523 2.523 3.977 1 98.06 29 ASN B O 1
ATOM 829 N N . ALA B 1 30 ? -6.441 1.001 2.658 1 98.06 30 ALA B N 1
ATOM 830 C CA . ALA B 1 30 ? -7.531 1.872 2.23 1 98.06 30 ALA B CA 1
ATOM 831 C C . ALA B 1 30 ? -8.367 2.332 3.424 1 98.06 30 ALA B C 1
ATOM 833 O O . ALA B 1 30 ? -8.734 3.504 3.514 1 98.06 30 ALA B O 1
ATOM 834 N N . LEU B 1 31 ? -8.602 1.411 4.348 1 97.56 31 LEU B N 1
ATOM 835 C CA . LEU B 1 31 ? -9.375 1.729 5.543 1 97.56 31 LEU B CA 1
ATOM 836 C C . LEU B 1 31 ? -8.617 2.717 6.43 1 97.56 31 LEU B C 1
ATOM 838 O O . LEU B 1 31 ? -9.195 3.693 6.91 1 97.56 31 LEU B O 1
ATOM 842 N N . ARG B 1 32 ? -7.355 2.516 6.602 1 97.69 32 ARG B N 1
ATOM 843 C CA . ARG B 1 32 ? -6.523 3.406 7.402 1 97.69 32 ARG B CA 1
ATOM 844 C C . ARG B 1 32 ? -6.484 4.809 6.805 1 97.69 32 ARG B C 1
ATOM 846 O O . ARG B 1 32 ? -6.562 5.801 7.527 1 97.69 32 ARG B O 1
ATOM 853 N N . LEU B 1 33 ? -6.438 4.898 5.508 1 98.56 33 LEU B N 1
ATOM 854 C CA . LEU B 1 33 ? -6.32 6.176 4.816 1 98.56 33 LEU B CA 1
ATOM 855 C C . LEU B 1 33 ? -7.586 7.008 4.988 1 98.56 33 LEU B C 1
ATOM 857 O O . LEU B 1 33 ? -7.527 8.242 4.988 1 98.56 33 LEU B O 1
ATOM 861 N N . ASP B 1 34 ? -8.688 6.344 5.238 1 98 34 ASP B N 1
ATOM 862 C CA . ASP B 1 34 ? -9.898 7.086 5.57 1 98 34 ASP B CA 1
ATOM 863 C C . ASP B 1 34 ? -9.711 7.914 6.836 1 98 34 ASP B C 1
ATOM 865 O O . ASP B 1 34 ? -10.109 9.078 6.891 1 98 34 ASP B O 1
ATOM 869 N N . GLY B 1 35 ? -9.07 7.32 7.754 1 97.69 35 GLY B N 1
ATOM 870 C CA . GLY B 1 35 ? -8.781 8.047 8.984 1 97.69 35 GLY B CA 1
ATOM 871 C C . GLY B 1 35 ? -7.777 9.164 8.789 1 97.69 35 GLY B C 1
ATOM 872 O O . GLY B 1 35 ? -7.918 10.234 9.383 1 97.69 35 GLY B O 1
ATOM 873 N N . TYR B 1 36 ? -6.883 8.898 7.965 1 98.12 36 TYR B N 1
ATOM 874 C CA . TYR B 1 36 ? -5.883 9.922 7.695 1 98.12 36 TYR B CA 1
ATOM 875 C C . TYR B 1 36 ? -6.508 11.125 6.996 1 98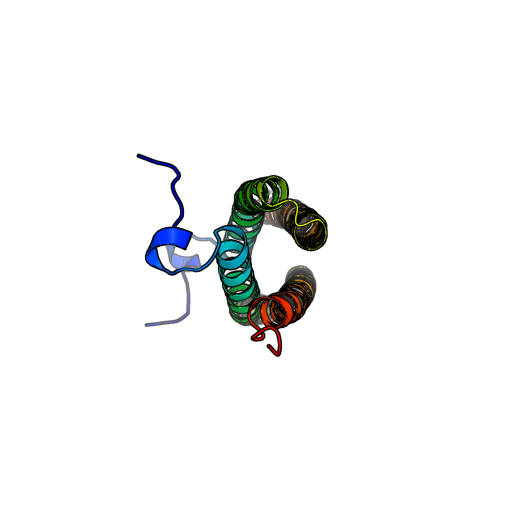.12 36 TYR B C 1
ATOM 877 O O . TYR B 1 36 ? -6.148 12.266 7.277 1 98.12 36 TYR B O 1
ATOM 885 N N . ILE B 1 37 ? -7.402 10.836 6.059 1 98.5 37 ILE B N 1
ATOM 886 C CA . ILE B 1 37 ? -8.094 11.898 5.328 1 98.5 37 ILE B CA 1
ATOM 887 C C . ILE B 1 37 ? -8.898 12.75 6.305 1 98.5 37 ILE B C 1
ATOM 889 O O . ILE B 1 37 ? -8.852 13.984 6.25 1 98.5 37 ILE B O 1
ATOM 893 N N . ARG B 1 38 ? -9.5 12.172 7.277 1 97.94 38 ARG B N 1
ATOM 894 C CA . ARG B 1 38 ? -10.281 12.898 8.273 1 97.94 38 ARG B CA 1
ATOM 895 C C . ARG B 1 38 ? -9.383 13.773 9.141 1 97.94 38 ARG B C 1
ATOM 897 O O . ARG B 1 38 ? -9.734 14.922 9.438 1 97.94 38 ARG B O 1
ATOM 904 N N . ASP B 1 39 ? -8.25 13.203 9.508 1 97.31 39 ASP B N 1
ATOM 905 C CA . ASP B 1 39 ? -7.301 13.984 10.297 1 97.31 39 ASP B CA 1
ATOM 906 C C . ASP B 1 39 ? -6.809 15.195 9.508 1 97.31 39 ASP B C 1
ATOM 908 O O . ASP B 1 39 ? -6.66 16.297 10.055 1 97.31 39 ASP B O 1
ATOM 912 N N . ALA B 1 40 ? -6.562 14.992 8.266 1 97.38 40 ALA B N 1
ATOM 913 C CA . ALA B 1 40 ? -6.117 16.094 7.41 1 97.38 40 ALA B CA 1
ATOM 914 C C . ALA B 1 40 ? -7.215 17.141 7.238 1 97.38 40 ALA B C 1
ATOM 916 O O . ALA B 1 40 ? -6.934 18.328 7.195 1 97.38 40 ALA B O 1
ATOM 917 N N . GLU B 1 41 ? -8.438 16.609 7.137 1 97.94 41 GLU B N 1
ATOM 918 C CA . GLU B 1 41 ? -9.578 17.516 7.035 1 97.94 41 GLU B CA 1
ATOM 919 C C . GLU B 1 41 ? -9.719 18.375 8.289 1 97.94 41 GLU B C 1
ATOM 921 O O . GLU B 1 41 ? -9.938 19.578 8.203 1 97.94 41 GLU B O 1
ATOM 926 N N . ARG B 1 42 ? -9.492 17.75 9.367 1 96.69 42 ARG B N 1
ATOM 927 C CA . ARG B 1 42 ? -9.586 18.469 10.641 1 96.69 42 ARG B CA 1
ATOM 928 C C . ARG B 1 42 ? -8.508 19.547 10.734 1 96.69 42 ARG B C 1
ATOM 930 O O . ARG B 1 42 ? -8.75 20.625 11.305 1 96.69 42 ARG B O 1
ATOM 937 N N . ALA B 1 43 ? -7.43 19.344 10.141 1 94.81 43 ALA B N 1
ATOM 938 C CA . ALA B 1 43 ? -6.312 20.281 10.195 1 94.81 43 ALA B CA 1
ATOM 939 C C . ALA B 1 43 ? -6.371 21.281 9.047 1 94.81 43 ALA B C 1
ATOM 941 O O . ALA B 1 43 ? -5.551 22.203 8.969 1 94.81 43 ALA B O 1
ATOM 942 N N . GLY B 1 44 ? -7.25 21.062 8.109 1 96.38 44 GLY B N 1
ATOM 943 C CA . GLY B 1 44 ? -7.383 21.953 6.961 1 96.38 44 GLY B CA 1
ATOM 944 C C . GLY B 1 44 ? -6.238 21.828 5.973 1 96.38 44 GLY B C 1
ATOM 945 O O . GLY B 1 44 ? -5.887 22.797 5.297 1 96.38 44 GLY B O 1
ATOM 946 N N . ASP B 1 45 ? -5.559 20.75 5.988 1 96.5 45 ASP B N 1
ATOM 947 C CA . ASP B 1 45 ? -4.434 20.516 5.094 1 96.5 45 ASP B CA 1
ATOM 948 C C . ASP B 1 45 ? -4.902 19.906 3.77 1 96.5 45 ASP B C 1
ATOM 950 O O . ASP B 1 45 ? -4.871 18.688 3.594 1 96.5 45 ASP B O 1
ATOM 954 N N . THR B 1 46 ? -5.18 20.703 2.803 1 97.88 46 THR B N 1
ATOM 955 C CA . THR B 1 46 ? -5.785 20.281 1.542 1 97.88 46 THR B CA 1
ATOM 956 C C . THR B 1 46 ? -4.816 19.422 0.735 1 97.88 46 THR B C 1
ATOM 958 O O . THR B 1 46 ? -5.23 18.484 0.049 1 97.88 46 THR B O 1
ATOM 961 N N . GLU B 1 47 ? -3.568 19.75 0.904 1 97.62 47 GLU B N 1
ATOM 962 C CA . GLU B 1 47 ? -2.566 18.969 0.179 1 97.62 47 GLU B CA 1
ATOM 963 C C . GLU B 1 47 ? -2.533 17.531 0.665 1 97.62 47 GLU B C 1
ATOM 965 O O . GLU B 1 47 ? -2.496 16.594 -0.142 1 97.62 47 GLU B O 1
ATOM 970 N N . LEU B 1 48 ? -2.598 17.359 1.912 1 97.56 48 LEU B N 1
ATOM 971 C CA . LEU B 1 48 ? -2.582 16.016 2.486 1 97.56 48 LEU B CA 1
ATOM 972 C C . LEU B 1 48 ? -3.891 15.281 2.197 1 97.56 48 LEU B C 1
ATOM 974 O O . LEU B 1 48 ? -3.9 14.07 2.004 1 97.56 48 LEU B O 1
ATOM 978 N N . ILE B 1 49 ? -5.016 16.031 2.209 1 98.62 49 ILE B N 1
ATOM 979 C CA . ILE B 1 49 ? -6.301 15.422 1.86 1 98.62 49 ILE B CA 1
ATOM 980 C C . ILE B 1 49 ? -6.219 14.805 0.467 1 98.62 49 ILE B C 1
ATOM 982 O O . ILE B 1 49 ? -6.543 13.633 0.283 1 98.62 49 ILE B O 1
ATOM 986 N N . ASP B 1 50 ? -5.719 15.547 -0.457 1 98.62 50 ASP B N 1
ATOM 987 C CA . ASP B 1 50 ? -5.629 15.078 -1.838 1 98.62 50 ASP B CA 1
ATOM 988 C C . ASP B 1 50 ? -4.688 13.883 -1.956 1 98.62 50 ASP B C 1
ATOM 990 O O . ASP B 1 50 ? -4.984 12.922 -2.664 1 98.62 50 ASP B O 1
ATOM 994 N N . PHE B 1 51 ? -3.615 14.039 -1.266 1 98.69 51 PHE B N 1
ATOM 995 C CA . PHE B 1 51 ? -2.613 12.977 -1.299 1 98.69 51 PHE B CA 1
ATOM 996 C C . PHE B 1 51 ? -3.193 11.664 -0.79 1 98.69 51 PHE B C 1
ATOM 998 O O . PHE B 1 51 ? -3.096 10.633 -1.46 1 98.69 51 PHE B O 1
ATOM 1005 N N . PHE B 1 52 ? -3.879 11.688 0.275 1 98.81 52 PHE B N 1
ATOM 1006 C CA . PHE B 1 52 ? -4.387 10.461 0.88 1 98.81 52 PHE B CA 1
ATOM 1007 C C . PHE B 1 52 ? -5.574 9.922 0.093 1 98.81 52 PHE B C 1
ATOM 1009 O O . PHE B 1 52 ? -5.777 8.703 0.019 1 98.81 52 PHE B O 1
ATOM 1016 N N . GLN B 1 53 ? -6.328 10.812 -0.53 1 98.75 53 GLN B N 1
ATOM 1017 C CA . GLN B 1 53 ? -7.434 10.352 -1.361 1 98.75 53 GLN B CA 1
ATOM 1018 C C . GLN B 1 53 ? -6.926 9.562 -2.566 1 98.75 53 GLN B C 1
ATOM 1020 O O . GLN B 1 53 ? -7.488 8.523 -2.918 1 98.75 53 GLN B O 1
ATOM 1025 N N . ARG B 1 54 ? -5.887 10.031 -3.111 1 98.38 54 ARG B N 1
ATOM 1026 C CA . ARG B 1 54 ? -5.289 9.312 -4.23 1 98.38 54 ARG B CA 1
ATOM 1027 C C . ARG B 1 54 ? -4.703 7.977 -3.773 1 98.38 54 ARG B C 1
ATOM 1029 O O . ARG B 1 54 ? -4.895 6.953 -4.43 1 98.38 54 ARG B O 1
ATOM 1036 N N . ALA B 1 55 ? -4.047 8.086 -2.721 1 98.56 55 ALA B N 1
ATOM 1037 C CA . ALA B 1 55 ? -3.455 6.863 -2.182 1 98.56 55 ALA B CA 1
ATOM 1038 C C . ALA B 1 55 ? -4.531 5.828 -1.868 1 98.56 55 ALA B C 1
ATOM 1040 O O . ALA B 1 55 ? -4.332 4.633 -2.096 1 98.56 55 ALA B O 1
ATOM 1041 N N . LYS B 1 56 ? -5.613 6.262 -1.371 1 98.69 56 LYS B N 1
ATOM 1042 C CA . LYS B 1 56 ? -6.73 5.375 -1.054 1 98.69 56 LYS B CA 1
ATOM 1043 C C . LYS B 1 56 ? -7.309 4.746 -2.316 1 98.69 56 LYS B C 1
ATOM 1045 O O . LYS B 1 56 ? -7.578 3.543 -2.35 1 98.69 56 LYS B O 1
ATOM 1050 N N . ALA B 1 57 ? -7.48 5.496 -3.318 1 98.25 57 ALA B N 1
ATOM 1051 C CA . ALA B 1 57 ? -7.996 4.996 -4.59 1 98.25 57 ALA B CA 1
ATOM 1052 C C . ALA B 1 57 ? -7.07 3.93 -5.176 1 98.25 57 ALA B C 1
ATOM 1054 O O . ALA B 1 57 ? -7.535 2.898 -5.668 1 98.25 57 ALA B O 1
ATOM 1055 N N . VAL B 1 58 ? -5.785 4.195 -5.074 1 98.06 58 VAL B N 1
ATOM 1056 C CA . VAL B 1 58 ? -4.789 3.26 -5.586 1 98.06 58 VAL B CA 1
ATOM 1057 C C . VAL B 1 58 ? -4.844 1.96 -4.789 1 98.06 58 VAL B C 1
ATOM 1059 O O . VAL B 1 58 ? -4.785 0.87 -5.359 1 98.06 58 VAL B O 1
ATOM 1062 N N . SER B 1 59 ? -4.973 2.061 -3.494 1 98.5 59 SER B N 1
ATOM 1063 C CA . SER B 1 59 ? -5.051 0.88 -2.639 1 98.5 59 SER B CA 1
ATOM 1064 C C . SER B 1 59 ? -6.293 0.054 -2.953 1 98.5 59 SER B C 1
ATOM 1066 O O . SER B 1 59 ? -6.223 -1.173 -3.051 1 98.5 59 SER B O 1
ATOM 1068 N N . LEU B 1 60 ? -7.457 0.725 -3.105 1 98.25 60 LEU B N 1
ATOM 1069 C CA . LEU B 1 60 ? -8.695 0.037 -3.441 1 98.25 60 LEU B CA 1
ATOM 1070 C C . LEU B 1 60 ? -8.578 -0.666 -4.789 1 98.25 60 LEU B C 1
ATOM 1072 O O . LEU B 1 60 ? -8.977 -1.825 -4.93 1 98.25 60 LEU B O 1
ATOM 1076 N N . LYS B 1 61 ? -8.008 -0.004 -5.664 1 98 61 LYS B N 1
ATOM 1077 C CA . LYS B 1 61 ? -7.844 -0.572 -7 1 98 61 LYS B CA 1
ATOM 1078 C C . LYS B 1 61 ? -6.926 -1.793 -6.965 1 98 61 LYS B C 1
ATOM 1080 O O . LYS B 1 61 ? -7.246 -2.83 -7.547 1 98 61 LYS B O 1
ATOM 1085 N N . GLY B 1 62 ? -5.82 -1.658 -6.289 1 98.25 62 GLY B N 1
ATOM 1086 C CA . GLY B 1 62 ? -4.93 -2.799 -6.133 1 98.25 62 GLY B CA 1
ATOM 1087 C C . GLY B 1 62 ? -5.598 -3.988 -5.469 1 98.25 62 GLY B C 1
ATOM 1088 O O . GLY B 1 62 ? -5.434 -5.125 -5.91 1 98.25 62 GLY B O 1
ATOM 1089 N N . GLY B 1 63 ? -6.363 -3.73 -4.484 1 98.56 63 GLY B N 1
ATOM 1090 C CA . GLY B 1 63 ? -7.094 -4.789 -3.805 1 98.56 63 GLY B CA 1
ATOM 1091 C C . GLY B 1 63 ? -8.094 -5.496 -4.699 1 98.56 63 GLY B C 1
ATOM 1092 O O . GLY B 1 63 ? -8.195 -6.723 -4.68 1 98.56 63 GLY B O 1
ATOM 1093 N N . GLU B 1 64 ? -8.766 -4.699 -5.469 1 98.06 64 GLU B N 1
ATOM 1094 C CA . GLU B 1 64 ? -9.781 -5.262 -6.359 1 98.06 64 GLU B CA 1
ATOM 1095 C C . GLU B 1 64 ? -9.141 -6.102 -7.461 1 98.06 64 GLU B C 1
ATOM 1097 O O . GLU B 1 64 ? -9.602 -7.207 -7.754 1 98.06 64 GLU B O 1
ATOM 1102 N N . LEU B 1 65 ? -8.117 -5.633 -8 1 98.19 65 LEU B N 1
ATOM 1103 C CA . LEU B 1 65 ? -7.387 -6.402 -9 1 98.19 65 LEU B CA 1
ATOM 1104 C C . LEU B 1 65 ? -6.824 -7.688 -8.398 1 98.19 65 LEU B C 1
ATOM 1106 O O . LEU B 1 65 ? -6.918 -8.758 -9 1 98.19 65 LEU B O 1
ATOM 1110 N N . GLY B 1 66 ? -6.32 -7.559 -7.23 1 98.31 66 GLY B N 1
ATOM 1111 C CA . GLY B 1 66 ? -5.797 -8.727 -6.535 1 98.31 66 GLY B CA 1
ATOM 1112 C C . GLY B 1 66 ? -6.859 -9.773 -6.25 1 98.31 66 GLY B C 1
ATOM 1113 O O . GLY B 1 66 ? -6.609 -10.969 -6.387 1 98.31 66 GLY B O 1
ATOM 1114 N N . LYS B 1 67 ? -8.016 -9.289 -5.918 1 97.81 67 LYS B N 1
ATOM 1115 C CA . LYS B 1 67 ? -9.125 -10.203 -5.676 1 97.81 67 LYS B CA 1
ATOM 1116 C C . LYS B 1 67 ? -9.484 -10.977 -6.941 1 97.81 67 LYS B C 1
ATOM 1118 O O . LYS B 1 67 ? -9.797 -12.164 -6.883 1 97.81 67 LYS B O 1
ATOM 1123 N N . GLY B 1 68 ? -9.492 -10.336 -8.008 1 96.88 68 GLY B N 1
ATOM 1124 C CA . GLY B 1 68 ? -9.742 -11.008 -9.281 1 96.88 68 GLY B CA 1
ATOM 1125 C C . GLY B 1 68 ? -8.719 -12.078 -9.594 1 96.88 68 GLY B C 1
ATOM 1126 O O . GLY B 1 68 ? -9.086 -13.188 -10 1 96.88 68 GLY B O 1
ATOM 1127 N N . LEU B 1 69 ? -7.508 -11.789 -9.398 1 97 69 LEU B N 1
ATOM 1128 C CA . LEU B 1 69 ? -6.438 -12.75 -9.633 1 97 69 LEU B CA 1
ATOM 1129 C C . LEU B 1 69 ? -6.562 -13.953 -8.703 1 97 69 LEU B C 1
ATOM 1131 O O . LEU B 1 69 ? -6.379 -15.094 -9.125 1 97 69 LEU B O 1
ATOM 1135 N N . LEU B 1 70 ? -6.91 -13.656 -7.547 1 95.06 70 LEU B N 1
ATOM 1136 C CA . LEU B 1 70 ? -7.078 -14.703 -6.551 1 95.06 70 LEU B CA 1
ATOM 1137 C C . LEU B 1 70 ? -8.234 -15.625 -6.922 1 95.06 70 LEU B C 1
ATOM 1139 O O . LEU B 1 70 ? -8.109 -16.859 -6.824 1 95.06 70 LEU B O 1
ATOM 1143 N N . ALA B 1 71 ? -9.352 -15 -7.344 1 94.69 71 ALA B N 1
ATOM 1144 C CA . ALA B 1 71 ? -10.523 -15.773 -7.734 1 94.69 71 ALA B CA 1
ATOM 1145 C C . ALA B 1 71 ? -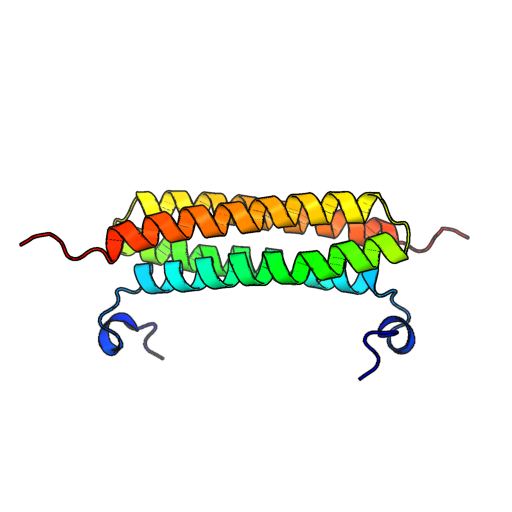10.195 -16.719 -8.891 1 94.69 71 ALA B C 1
ATOM 1147 O O . ALA B 1 71 ? -10.633 -17.875 -8.898 1 94.69 71 ALA B O 1
ATOM 1148 N N . ALA B 1 72 ? -9.375 -16.328 -9.758 1 92.88 72 ALA B N 1
ATOM 1149 C CA . ALA B 1 72 ? -9 -17.109 -10.93 1 92.88 72 ALA B CA 1
ATOM 1150 C C . ALA B 1 72 ? -8.102 -18.281 -10.539 1 92.88 72 ALA B C 1
ATOM 1152 O O . ALA B 1 72 ? -8.102 -19.328 -11.203 1 92.88 72 ALA B O 1
ATOM 1153 N N . ARG B 1 73 ? -7.465 -18.172 -9.438 1 89.88 73 ARG B N 1
ATOM 1154 C CA . ARG B 1 73 ? -6.488 -19.188 -9.039 1 89.88 73 ARG B CA 1
ATOM 1155 C C . ARG B 1 73 ? -7.09 -20.172 -8.039 1 89.88 73 ARG B C 1
ATOM 1157 O O . ARG B 1 73 ? -6.645 -21.312 -7.945 1 89.88 73 ARG B O 1
ATOM 1164 N N . LEU B 1 74 ? -8 -19.641 -7.352 1 82.56 74 LEU B N 1
ATOM 1165 C CA . LEU B 1 74 ? -8.625 -20.516 -6.363 1 82.56 74 LEU B CA 1
ATOM 1166 C C . LEU B 1 74 ? -9.836 -21.219 -6.953 1 82.56 74 LEU B C 1
ATOM 1168 O O . LEU B 1 74 ? -10.367 -22.156 -6.352 1 82.56 74 LEU B O 1
ATOM 1172 N N . ALA B 1 75 ? -10.445 -20.703 -8.047 1 75 75 ALA B N 1
ATOM 1173 C CA . ALA B 1 75 ? -11.594 -21.344 -8.672 1 75 75 ALA B CA 1
ATOM 1174 C C . ALA B 1 75 ? -11.266 -22.781 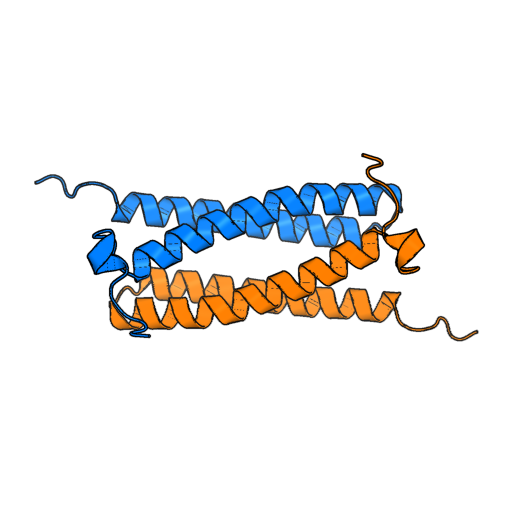-9.07 1 75 75 ALA B C 1
ATOM 1176 O O . ALA B 1 75 ? -10.195 -23.047 -9.617 1 75 75 ALA B O 1
ATOM 1177 N N . PRO B 1 76 ? -11.93 -23.828 -8.422 1 64.56 76 PRO B N 1
ATOM 1178 C CA . PRO B 1 76 ? -11.773 -25.234 -8.82 1 64.56 76 PRO B CA 1
ATOM 1179 C C . PRO B 1 76 ? -11.844 -25.422 -10.328 1 64.56 76 PRO B C 1
ATOM 1181 O O . PRO B 1 76 ? -12.539 -24.688 -11.023 1 64.56 76 PRO B O 1
ATOM 1184 N N . LYS B 1 77 ? -10.648 -25.719 -11.094 1 56.19 77 LYS B N 1
ATOM 1185 C CA . LYS B 1 77 ? -10.727 -26.188 -12.477 1 56.19 77 LYS B CA 1
ATOM 1186 C C . LYS B 1 77 ? -11.898 -27.141 -12.672 1 56.19 77 LYS B C 1
ATOM 1188 O O . LYS B 1 77 ? -12.156 -28 -11.82 1 56.19 77 LYS B O 1
ATOM 1193 N N . ASP B 1 78 ? -13.047 -26.703 -13.211 1 51.47 78 ASP B N 1
ATOM 1194 C CA . ASP B 1 78 ? -14 -27.734 -13.625 1 51.47 78 ASP B CA 1
ATOM 1195 C C . ASP B 1 78 ? -13.273 -29 -14.055 1 51.47 78 ASP B C 1
ATOM 1197 O O . ASP B 1 78 ? -12.391 -28.953 -14.914 1 51.47 78 ASP B O 1
ATOM 1201 N N . SER B 1 79 ? -13.016 -29.984 -13.25 1 37.97 79 SER B N 1
ATOM 1202 C CA . SER B 1 79 ? -12.867 -31.328 -13.797 1 37.97 79 SER B CA 1
ATOM 1203 C C . SER B 1 79 ? -13.867 -31.594 -14.914 1 37.97 79 SER B C 1
ATOM 1205 O O . SER B 1 79 ? -15.023 -31.172 -14.828 1 37.97 79 SER B O 1
#

Organism: NCBI:txid1990687

Sequence (158 aa):
MSDQETGAVTGTKDKDYNLIWFVEASLSNALRLDGYIRDAERAGDTELIDFFQRAKAVSLKGGELGKGLLAARLAPKDSMSDQETGAVTGTKDKDYNLIWFVEASLSNALRLDGYIRDAERAGDTELIDFFQRAKAVSLKGGELGKGLLAARLAPKDS

Foldseek 3Di:
DPPDPVCVVVVDHPVLVVLVVLLVVLVVLLVVLVVVLVVCVVVVPVVSNVVSVVSNVVSVVSNVVSVVVNCVVPPPPPD/DPPDAPCVVVVDGPVLVVLVVLLVVLVVLLVVLVVVLVVCVVVVPVVSNVVSVVSNVVSVVSNVVSVVVNCVVVPPPPD

Secondary structure (DSSP, 8-state):
--S--HHHHHS--HHHHHHHHHHHHHHHHHHHHHHHHHHHHHHT-HHHHHHHHHHHHHHHHHHHHHHHHHHHHHS----/-----HHHHHS--HHHHHHHHHHHHHHHHHHHHHHHHHHHHHHT-HHHHHHHHHHHHHHHHHHHHHHHHHHHHHS----